Protein AF-A0A514XJ90-F1 (afdb_monomer_lite)

pLDDT: mean 79.06, std 18.3, range [33.22, 96.75]

Secondary structure (DSSP, 8-state):
-----------HHHHHHHHHHHHHHHH-TT--HHHHHHHTTS-HHHHHHHHTTSSPPPGGGHHHHHHHTT--HHHHHHHHHHHHHHHHHHTT--TTSTTSHHHHHHHHHHH-

Foldseek 3Di:
DDDPDPPDPQQCLLVLLVVLQVVVCVVPVPRDLCNVCVLLVHDSVQNVCNNVSVDDDQLVSLVVNCVSSVPDPVSSVVNVVSSVVVVCVVVVHDPVVVPPPVVVVVVVVVSD

Sequence (112 aa):
MTLRGREQQVSRVHHILRSALERRQNLNPKYSLRNFAKDLAVNPSFVSRILTGKQTVPTSRLEQIIQTLEMDAHTSKMLKIELIKDYMKELGLHEKELLKEELWEAVSDEVI

Structure (mmCIF, N/CA/C/O backbone):
data_AF-A0A514XJ90-F1
#
_entry.id   AF-A0A514XJ90-F1
#
loop_
_atom_site.group_PDB
_atom_site.id
_atom_site.type_symbol
_atom_site.label_atom_id
_atom_site.label_alt_id
_atom_site.label_comp_id
_atom_site.label_asym_id
_atom_site.label_entity_id
_atom_site.label_seq_id
_atom_site.pdbx_PDB_ins_code
_atom_site.Cartn_x
_atom_site.Cartn_y
_atom_site.Cartn_z
_atom_site.occupancy
_atom_site.B_iso_or_equiv
_atom_site.auth_seq_id
_atom_site.auth_comp_id
_atom_site.auth_asym_id
_atom_site.auth_atom_id
_atom_site.pdbx_PDB_model_num
ATOM 1 N N . MET A 1 1 ? 24.702 18.205 12.007 1.00 33.22 1 MET A N 1
ATOM 2 C CA . MET A 1 1 ? 23.256 17.951 12.207 1.00 33.22 1 MET A CA 1
ATOM 3 C C . MET A 1 1 ? 22.655 17.478 10.895 1.00 33.22 1 MET A C 1
ATOM 5 O O . MET A 1 1 ? 23.162 17.818 9.839 1.00 33.22 1 MET A O 1
ATOM 9 N N . THR A 1 2 ? 21.685 16.585 10.993 1.00 35.91 2 THR A N 1
ATOM 10 C CA . THR A 1 2 ? 21.416 15.462 10.089 1.00 35.91 2 THR A CA 1
ATOM 11 C C . THR A 1 2 ? 20.900 15.858 8.697 1.00 35.91 2 THR A C 1
ATOM 13 O O . THR A 1 2 ? 19.910 16.567 8.569 1.00 35.91 2 THR A O 1
ATOM 16 N N . LEU A 1 3 ? 21.603 15.352 7.678 1.00 34.59 3 LEU A N 1
ATOM 17 C CA . LEU A 1 3 ? 21.265 15.153 6.259 1.00 34.59 3 LEU A CA 1
ATOM 18 C C . LEU A 1 3 ? 19.849 15.587 5.795 1.00 34.59 3 LEU A C 1
ATOM 20 O O . LEU A 1 3 ? 18.928 14.771 5.739 1.00 34.59 3 LEU A O 1
ATOM 24 N N . ARG A 1 4 ? 19.715 16.839 5.333 1.00 42.72 4 ARG A N 1
ATOM 25 C CA . ARG A 1 4 ? 18.762 17.209 4.267 1.00 42.72 4 ARG A CA 1
ATOM 26 C C . ARG A 1 4 ? 19.393 16.812 2.934 1.00 42.72 4 ARG A C 1
ATOM 28 O O . ARG A 1 4 ? 20.430 17.352 2.575 1.00 42.72 4 ARG A O 1
ATOM 35 N N . GLY A 1 5 ? 18.804 15.850 2.232 1.00 34.66 5 GLY A N 1
ATOM 36 C CA . GLY A 1 5 ? 19.329 15.413 0.931 1.00 34.66 5 GLY A CA 1
ATOM 37 C C . GLY A 1 5 ? 18.708 14.147 0.341 1.00 34.66 5 GLY A C 1
ATOM 38 O O . GLY A 1 5 ? 19.220 13.623 -0.638 1.00 34.66 5 GLY A O 1
ATOM 39 N N . ARG A 1 6 ? 17.614 13.633 0.916 1.00 36.47 6 ARG A N 1
ATOM 40 C CA . ARG A 1 6 ? 16.758 12.620 0.275 1.00 36.47 6 ARG A CA 1
ATOM 41 C C . ARG A 1 6 ? 15.351 13.176 0.108 1.00 36.47 6 ARG A C 1
ATOM 43 O O . ARG A 1 6 ? 14.377 12.568 0.542 1.00 36.47 6 ARG A O 1
ATOM 50 N N . GLU A 1 7 ? 15.244 14.366 -0.466 1.00 37.97 7 GLU A N 1
ATOM 51 C CA . GLU A 1 7 ? 13.959 14.816 -0.985 1.00 37.97 7 GLU A CA 1
ATOM 52 C C . GLU A 1 7 ? 13.714 14.115 -2.322 1.00 37.97 7 GLU A C 1
ATOM 54 O O . GLU A 1 7 ? 14.207 14.492 -3.374 1.00 37.97 7 GLU A O 1
ATOM 59 N N . GLN A 1 8 ? 12.963 13.026 -2.186 1.00 38.66 8 GLN A N 1
ATOM 60 C CA . GLN A 1 8 ? 11.906 12.617 -3.096 1.00 38.66 8 GLN A CA 1
ATOM 61 C C . GLN A 1 8 ? 12.311 12.137 -4.490 1.00 38.66 8 GLN A C 1
ATOM 63 O O . GLN A 1 8 ? 12.035 12.757 -5.509 1.00 38.66 8 GLN A O 1
ATOM 68 N N . GLN A 1 9 ? 12.754 10.885 -4.525 1.00 42.72 9 GLN A N 1
ATOM 69 C CA . GLN A 1 9 ? 12.255 9.967 -5.544 1.00 42.72 9 GLN A CA 1
ATOM 70 C C . GLN A 1 9 ? 11.415 8.893 -4.859 1.00 42.72 9 GLN A C 1
ATOM 72 O O . GLN A 1 9 ? 11.784 7.726 -4.783 1.00 42.72 9 GLN A O 1
ATOM 77 N N . VAL A 1 10 ? 10.320 9.331 -4.240 1.00 47.62 10 VAL A N 1
ATOM 78 C CA . VAL A 1 10 ? 9.377 8.418 -3.602 1.00 47.62 10 VAL A CA 1
ATOM 79 C C . VAL A 1 10 ? 8.384 8.002 -4.691 1.00 47.62 10 VAL A C 1
ATOM 81 O O . VAL A 1 10 ? 7.592 8.822 -5.145 1.00 47.62 10 VAL A O 1
ATOM 84 N N . SER A 1 11 ? 8.490 6.762 -5.176 1.00 60.00 11 SER A N 1
ATOM 85 C CA . SER A 1 11 ? 7.659 6.201 -6.260 1.00 60.00 11 SER A CA 1
ATOM 86 C C . SER A 1 11 ? 6.177 6.513 -6.064 1.00 60.00 11 SER A C 1
ATOM 88 O O . SER A 1 11 ? 5.645 6.192 -5.009 1.00 60.00 11 SER A O 1
ATOM 90 N N . ARG A 1 12 ? 5.460 7.082 -7.038 1.00 81.12 12 ARG A N 1
ATOM 91 C CA . ARG A 1 12 ? 4.042 7.484 -6.874 1.00 81.12 12 ARG A CA 1
ATOM 92 C C . ARG A 1 12 ? 3.114 6.357 -6.383 1.00 81.12 12 ARG A C 1
ATOM 94 O O . ARG A 1 12 ? 2.066 6.654 -5.811 1.00 81.12 12 ARG A O 1
ATOM 101 N N . VAL A 1 13 ? 3.535 5.094 -6.480 1.00 85.00 13 VAL A N 1
ATOM 102 C CA . VAL A 1 13 ? 2.899 3.925 -5.852 1.00 85.00 13 VAL A CA 1
ATOM 103 C C . VAL A 1 13 ? 2.609 4.136 -4.359 1.00 85.00 13 VAL A C 1
ATOM 105 O O . VAL A 1 13 ? 1.487 3.901 -3.908 1.00 85.00 13 VAL A O 1
ATOM 108 N N . HIS A 1 14 ? 3.578 4.618 -3.570 1.00 88.69 14 HIS A N 1
ATOM 109 C CA . HIS A 1 14 ? 3.360 4.799 -2.127 1.00 88.69 14 HIS A CA 1
ATOM 110 C C . HIS A 1 14 ? 2.321 5.892 -1.830 1.00 88.69 14 HIS A C 1
ATOM 112 O O . HIS A 1 14 ? 1.596 5.778 -0.842 1.00 88.69 14 HIS A O 1
ATOM 118 N N . HIS A 1 15 ? 2.224 6.924 -2.678 1.00 89.12 15 HIS A N 1
ATOM 119 C CA . HIS A 1 15 ? 1.204 7.965 -2.556 1.00 89.12 15 HIS A CA 1
ATOM 120 C C . HIS A 1 15 ? -0.186 7.397 -2.834 1.00 89.12 15 HIS A C 1
ATOM 122 O O . HIS A 1 15 ? -1.086 7.611 -2.029 1.00 89.12 15 HIS A O 1
ATOM 128 N N . ILE A 1 16 ? -0.344 6.612 -3.905 1.00 90.56 16 ILE A N 1
ATOM 129 C CA . ILE A 1 16 ? -1.619 5.961 -4.245 1.00 90.56 16 ILE A CA 1
ATOM 130 C C . ILE A 1 16 ? -2.103 5.088 -3.076 1.00 90.56 16 ILE A C 1
ATOM 132 O O . ILE A 1 16 ? -3.249 5.200 -2.636 1.00 90.56 16 ILE A O 1
ATOM 136 N N . LEU A 1 17 ? -1.215 4.263 -2.514 1.00 91.62 17 LEU A N 1
ATOM 137 C CA . LEU A 1 17 ? -1.552 3.389 -1.386 1.00 91.62 17 LEU A CA 1
ATOM 138 C C . LEU A 1 17 ? -1.809 4.160 -0.087 1.00 91.62 17 LEU A C 1
ATOM 140 O O . LEU A 1 17 ? -2.684 3.780 0.692 1.00 91.62 17 LEU A O 1
ATOM 144 N N . ARG A 1 18 ? -1.086 5.260 0.146 1.00 93.12 18 ARG A N 1
ATOM 145 C CA . ARG A 1 18 ? -1.328 6.152 1.284 1.00 93.12 18 ARG A CA 1
ATOM 146 C C . ARG A 1 18 ? -2.699 6.807 1.191 1.00 93.12 18 ARG A C 1
ATOM 148 O O . ARG A 1 18 ? -3.436 6.775 2.169 1.00 93.12 18 ARG A O 1
ATOM 155 N N . SER A 1 19 ? -3.072 7.317 0.022 1.00 92.44 19 SER A N 1
ATOM 156 C CA . SER A 1 19 ? -4.398 7.893 -0.191 1.00 92.44 19 SER A CA 1
ATOM 157 C C . SER A 1 19 ? -5.507 6.857 0.002 1.00 92.44 19 SER A C 1
ATOM 159 O O . SER A 1 19 ? -6.548 7.180 0.566 1.00 92.44 19 SER A O 1
ATOM 161 N N . ALA A 1 20 ? -5.294 5.597 -0.396 1.00 93.00 20 ALA A N 1
ATOM 162 C CA . ALA A 1 20 ? -6.248 4.520 -0.125 1.00 93.00 20 ALA A CA 1
ATOM 163 C C . ALA A 1 20 ? -6.416 4.250 1.384 1.00 93.00 20 ALA A C 1
ATOM 165 O O . ALA A 1 20 ? -7.543 4.103 1.863 1.00 93.00 20 ALA A O 1
ATOM 166 N N . LEU A 1 21 ? -5.315 4.236 2.146 1.00 94.69 21 LEU A N 1
ATOM 167 C CA . LEU A 1 21 ? -5.353 4.129 3.607 1.00 94.69 21 LEU A CA 1
ATOM 168 C C . LEU A 1 21 ? -6.114 5.308 4.232 1.00 94.69 21 LEU A C 1
ATOM 170 O O . LEU A 1 21 ? -7.020 5.090 5.033 1.00 94.69 21 LEU A O 1
ATOM 174 N N . GLU A 1 22 ? -5.788 6.539 3.839 1.00 95.00 22 GLU A N 1
ATOM 175 C CA . GLU A 1 22 ? -6.424 7.759 4.351 1.00 95.00 22 GLU A CA 1
ATOM 176 C C . GLU A 1 22 ? -7.933 7.775 4.073 1.00 95.00 22 GLU A C 1
ATOM 178 O O . GLU A 1 22 ? -8.716 8.094 4.964 1.00 95.00 22 GLU A O 1
ATOM 183 N N . ARG A 1 23 ? -8.376 7.338 2.885 1.00 94.31 23 ARG A N 1
ATOM 184 C CA . ARG A 1 23 ? -9.810 7.186 2.572 1.00 94.31 23 ARG A CA 1
ATOM 185 C C . ARG A 1 23 ? -10.512 6.251 3.562 1.00 94.31 23 ARG A C 1
ATOM 187 O O . ARG A 1 23 ? -11.569 6.599 4.082 1.00 94.31 23 ARG A O 1
ATOM 194 N N . ARG A 1 24 ? -9.918 5.094 3.873 1.00 94.94 24 ARG A N 1
ATOM 195 C CA . ARG A 1 24 ? -10.487 4.141 4.847 1.00 94.94 24 ARG A CA 1
ATOM 196 C C . ARG A 1 24 ? -10.480 4.694 6.271 1.00 94.94 24 ARG A C 1
ATOM 198 O O . AR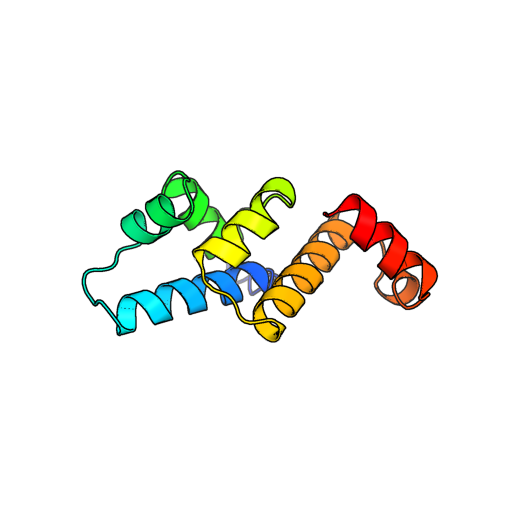G A 1 24 ? -11.430 4.460 7.010 1.00 94.94 24 ARG A O 1
ATOM 205 N N . GLN A 1 25 ? -9.452 5.456 6.637 1.00 96.50 25 GLN A N 1
ATOM 206 C CA . GLN A 1 25 ? -9.368 6.142 7.931 1.00 96.50 25 GLN A CA 1
ATOM 207 C C . GLN A 1 25 ? -10.416 7.244 8.083 1.00 96.50 25 GLN A C 1
ATOM 209 O O . GLN A 1 25 ? -10.997 7.389 9.154 1.00 96.50 25 GLN A O 1
ATOM 214 N N . ASN A 1 26 ? -10.706 7.975 7.008 1.00 95.81 26 ASN A N 1
ATOM 215 C CA . ASN A 1 26 ? -11.753 8.992 7.003 1.00 95.81 26 ASN A CA 1
ATOM 216 C C . ASN A 1 26 ? -13.149 8.372 7.165 1.00 95.81 26 ASN A C 1
ATOM 218 O O . ASN A 1 26 ? -13.99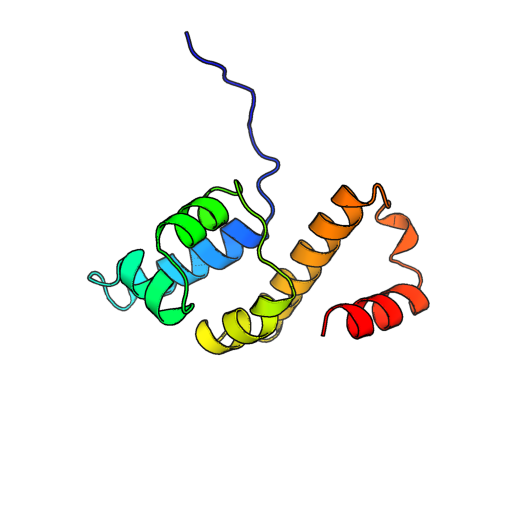1 8.937 7.856 1.00 95.81 26 ASN A O 1
ATOM 222 N N . LEU A 1 27 ? -13.388 7.197 6.570 1.00 95.31 27 LEU A N 1
ATOM 223 C CA . LEU A 1 27 ? -14.645 6.454 6.725 1.00 95.31 27 LEU A CA 1
ATOM 224 C C . LEU A 1 27 ? -14.761 5.769 8.093 1.00 95.31 27 LEU A C 1
ATOM 226 O O . LEU A 1 27 ? -15.845 5.684 8.666 1.00 95.31 27 LEU A O 1
ATOM 230 N N . ASN A 1 28 ? -13.646 5.272 8.625 1.00 96.56 28 ASN A N 1
ATOM 231 C CA . ASN A 1 28 ? -13.573 4.627 9.926 1.00 96.56 28 ASN A CA 1
ATOM 232 C C . ASN A 1 28 ? -12.325 5.116 10.678 1.00 96.56 28 ASN A C 1
ATOM 234 O O . ASN A 1 28 ? -11.242 4.563 10.479 1.00 96.56 28 ASN A O 1
ATOM 238 N N . PRO A 1 29 ? -12.462 6.073 11.615 1.00 95.62 29 PRO A N 1
ATOM 239 C CA . PRO A 1 29 ? -11.330 6.618 12.369 1.00 95.62 29 PRO A CA 1
ATOM 240 C C . PRO A 1 29 ? -10.541 5.587 13.193 1.00 95.62 29 PRO A C 1
ATOM 242 O O . PRO A 1 29 ? -9.403 5.841 13.579 1.00 95.62 29 PRO A O 1
ATOM 245 N N . LYS A 1 30 ? -11.119 4.408 13.473 1.00 96.69 30 LYS A N 1
ATOM 246 C CA . LYS A 1 30 ? -10.424 3.300 14.156 1.00 96.69 30 LYS A CA 1
ATOM 247 C C . LYS A 1 30 ? -9.607 2.428 13.197 1.00 96.69 30 LYS A C 1
ATOM 249 O O . LYS A 1 30 ? -8.891 1.535 13.650 1.00 96.69 30 LYS A O 1
ATOM 254 N N . TYR A 1 31 ? -9.725 2.646 11.889 1.00 96.75 31 TYR A N 1
ATOM 255 C CA . TYR A 1 31 ? -9.005 1.889 10.878 1.00 96.75 31 TYR A CA 1
ATOM 256 C C . TYR A 1 31 ? -7.509 2.207 10.960 1.00 96.75 31 TYR A C 1
ATOM 258 O O . TYR A 1 31 ? -7.051 3.329 10.756 1.00 96.75 31 TYR A O 1
ATOM 266 N N . SER A 1 32 ? -6.717 1.204 11.316 1.00 96.06 32 SER A N 1
ATOM 267 C CA . SER A 1 32 ? -5.285 1.369 11.552 1.00 96.06 32 SER A CA 1
ATOM 268 C C . SER A 1 32 ? 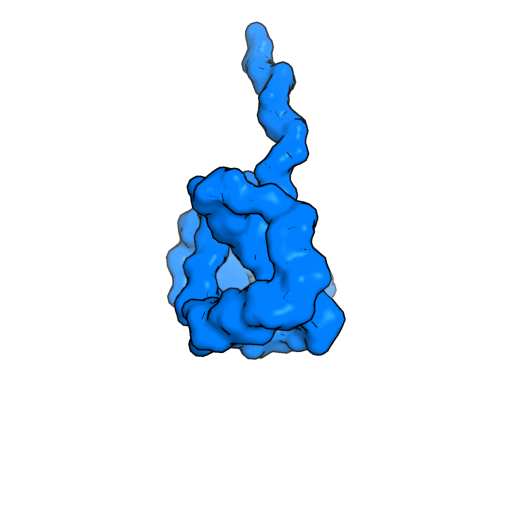-4.449 0.815 10.401 1.00 96.06 32 SER A C 1
ATOM 270 O O . SER A 1 32 ? -4.921 0.029 9.580 1.00 96.06 32 SER A O 1
ATOM 272 N N . LEU A 1 33 ? -3.147 1.116 10.413 1.00 94.44 33 LEU A N 1
ATOM 273 C CA . LEU A 1 33 ? -2.168 0.469 9.533 1.00 94.44 33 LEU A CA 1
ATOM 274 C C . LEU A 1 33 ? -2.226 -1.068 9.623 1.00 94.44 33 LEU A C 1
ATOM 276 O O . LEU A 1 33 ? -2.004 -1.762 8.636 1.00 94.44 33 LEU A O 1
ATOM 280 N N . ARG A 1 34 ? -2.540 -1.613 10.808 1.00 95.56 34 ARG A N 1
ATOM 281 C CA . ARG A 1 34 ? -2.701 -3.060 11.002 1.00 95.56 34 ARG A CA 1
ATOM 282 C C . ARG A 1 34 ? -3.948 -3.599 10.306 1.00 95.56 34 ARG A C 1
ATOM 284 O O . ARG A 1 34 ? -3.893 -4.719 9.817 1.00 95.56 34 ARG A O 1
ATOM 291 N N . ASN A 1 35 ? -5.043 -2.838 10.259 1.00 96.12 35 ASN A N 1
ATOM 292 C CA . ASN A 1 35 ? -6.230 -3.219 9.487 1.00 96.12 35 ASN A CA 1
ATOM 293 C C . ASN A 1 35 ? -5.907 -3.230 7.995 1.00 96.12 35 ASN A C 1
ATOM 295 O O . ASN A 1 35 ? -6.154 -4.225 7.334 1.00 96.12 35 ASN A O 1
ATOM 299 N N . PHE A 1 36 ? -5.223 -2.195 7.512 1.00 95.56 36 PHE A N 1
ATOM 300 C CA . PHE A 1 36 ? -4.773 -2.127 6.124 1.00 95.56 36 PHE A CA 1
ATOM 301 C C . PHE A 1 36 ? -3.864 -3.291 5.728 1.00 95.56 36 PHE A C 1
ATOM 303 O O . PHE A 1 36 ? -4.042 -3.903 4.682 1.00 95.56 36 PHE A O 1
ATOM 310 N N . ALA A 1 37 ? -2.917 -3.653 6.593 1.00 94.69 37 ALA A N 1
ATOM 311 C CA . ALA A 1 37 ? -2.058 -4.807 6.363 1.00 94.69 37 ALA A CA 1
ATOM 312 C C . ALA A 1 37 ? -2.832 -6.134 6.348 1.00 94.69 37 ALA A C 1
ATOM 314 O O . ALA A 1 37 ? -2.511 -7.010 5.548 1.00 94.69 37 ALA A O 1
ATOM 315 N N . LYS A 1 38 ? -3.856 -6.273 7.203 1.00 94.75 38 LYS A N 1
ATOM 316 C CA . LYS A 1 38 ? -4.744 -7.442 7.204 1.00 94.75 38 LYS A CA 1
ATOM 317 C C . LYS A 1 38 ? -5.544 -7.541 5.911 1.00 94.75 38 LYS A C 1
ATOM 319 O O . LYS A 1 38 ? -5.555 -8.619 5.331 1.00 94.75 38 LYS A O 1
ATOM 324 N N . ASP A 1 39 ? -6.139 -6.440 5.459 1.00 93.94 39 ASP A N 1
ATOM 325 C CA . ASP A 1 39 ? -6.904 -6.400 4.209 1.00 93.94 39 ASP A CA 1
ATOM 326 C C . ASP A 1 39 ? -6.010 -6.838 3.040 1.00 93.94 39 ASP A C 1
ATOM 328 O O . ASP A 1 39 ? -6.362 -7.730 2.278 1.00 93.94 39 ASP A O 1
ATOM 332 N N . LEU A 1 40 ? -4.786 -6.304 2.971 1.00 91.00 40 LEU A N 1
ATOM 333 C CA . LEU A 1 40 ? -3.799 -6.655 1.946 1.00 91.00 40 LEU A CA 1
ATOM 334 C C . LEU A 1 40 ? -3.121 -8.029 2.149 1.00 91.00 40 LEU A C 1
ATOM 336 O O . LEU A 1 40 ? -2.226 -8.385 1.381 1.00 91.00 40 LEU A O 1
ATOM 340 N N . ALA A 1 41 ? -3.499 -8.792 3.180 1.00 91.44 41 ALA A N 1
ATOM 341 C CA . ALA A 1 41 ? -2.910 -10.082 3.552 1.00 91.44 41 ALA A CA 1
ATOM 342 C C . ALA A 1 41 ? -1.366 -10.067 3.657 1.00 91.44 41 ALA A C 1
ATOM 344 O O . ALA A 1 41 ? -0.667 -10.944 3.139 1.00 91.44 41 ALA A O 1
ATOM 345 N N . VAL A 1 42 ? -0.814 -9.052 4.330 1.00 90.94 42 VAL A N 1
ATOM 346 C CA . VAL A 1 42 ? 0.633 -8.843 4.509 1.00 90.94 42 VAL A CA 1
ATOM 347 C C . VAL A 1 42 ? 0.980 -8.423 5.939 1.00 90.94 42 VAL A C 1
ATOM 349 O O . VAL A 1 42 ? 0.133 -8.027 6.738 1.00 90.94 42 VAL A O 1
ATOM 352 N N . ASN A 1 43 ? 2.266 -8.486 6.288 1.00 93.50 43 ASN A N 1
ATOM 353 C CA . ASN A 1 43 ? 2.742 -8.015 7.587 1.00 93.50 43 ASN A CA 1
ATOM 354 C C . ASN A 1 43 ? 2.715 -6.465 7.659 1.00 93.50 43 ASN A C 1
ATOM 356 O O . ASN A 1 43 ? 3.140 -5.807 6.706 1.00 93.50 43 ASN A O 1
ATOM 360 N N . PRO A 1 44 ? 2.311 -5.850 8.790 1.00 94.56 44 PRO A N 1
ATOM 361 C CA . PRO A 1 44 ? 2.388 -4.399 8.998 1.00 94.56 44 PRO A CA 1
ATOM 362 C C . PRO A 1 44 ? 3.745 -3.754 8.662 1.00 94.56 44 PRO A C 1
ATOM 364 O O . PRO A 1 44 ? 3.779 -2.643 8.133 1.00 94.56 44 PRO A O 1
ATOM 367 N N . SER A 1 45 ? 4.866 -4.436 8.922 1.00 94.25 45 SER A N 1
ATOM 368 C CA . SER A 1 45 ? 6.207 -3.950 8.572 1.00 94.25 45 SER A CA 1
ATOM 369 C C . SER A 1 45 ? 6.399 -3.813 7.061 1.00 94.25 45 SER A C 1
ATOM 371 O O . SER A 1 45 ? 7.030 -2.859 6.612 1.00 94.25 45 SER A O 1
ATOM 373 N N . PHE A 1 46 ? 5.831 -4.728 6.270 1.00 91.81 46 PHE A N 1
ATOM 374 C CA . PHE A 1 46 ? 5.875 -4.668 4.808 1.00 91.81 46 PHE A CA 1
ATOM 375 C C . PHE A 1 46 ? 5.104 -3.450 4.290 1.00 91.81 46 PHE A C 1
ATOM 377 O O . PHE A 1 46 ? 5.660 -2.641 3.550 1.00 91.81 46 PHE A O 1
ATOM 384 N N . VAL A 1 47 ? 3.877 -3.244 4.779 1.00 92.25 47 VAL A N 1
ATOM 385 C CA . VAL A 1 47 ? 3.076 -2.053 4.449 1.00 92.25 47 VAL A CA 1
ATOM 386 C C . VAL A 1 47 ? 3.806 -0.770 4.834 1.00 92.25 47 VAL A C 1
ATOM 388 O O . VAL A 1 47 ? 3.870 0.161 4.040 1.00 92.25 47 VAL A O 1
ATOM 391 N N . SER A 1 48 ? 4.397 -0.710 6.030 1.00 93.44 48 SER A N 1
ATOM 392 C CA . SER A 1 48 ? 5.147 0.468 6.475 1.00 93.44 48 SER A CA 1
ATOM 393 C C . SER A 1 48 ? 6.305 0.806 5.528 1.00 93.44 48 SER A C 1
ATOM 395 O O . SER A 1 48 ? 6.503 1.976 5.187 1.00 93.44 48 SER A O 1
ATOM 397 N N . ARG A 1 49 ? 7.045 -0.205 5.049 1.00 91.69 49 ARG A N 1
ATOM 398 C CA . ARG A 1 49 ? 8.124 0.002 4.072 1.00 91.69 49 ARG A CA 1
ATOM 399 C C . ARG A 1 49 ? 7.595 0.482 2.724 1.00 91.69 49 ARG A C 1
ATOM 401 O O . ARG A 1 49 ? 8.175 1.414 2.178 1.00 91.69 49 ARG A O 1
ATOM 408 N N . ILE A 1 50 ? 6.481 -0.066 2.239 1.00 90.44 50 ILE A N 1
ATOM 409 C CA . ILE A 1 50 ? 5.849 0.404 0.996 1.00 90.44 50 ILE A CA 1
ATOM 410 C C . ILE A 1 50 ? 5.382 1.853 1.127 1.00 90.44 50 ILE A C 1
ATOM 412 O O . ILE A 1 50 ? 5.752 2.693 0.316 1.00 90.44 50 ILE A O 1
ATOM 416 N N . LEU A 1 51 ? 4.640 2.187 2.185 1.00 90.75 51 LEU A N 1
ATOM 417 C CA . LEU A 1 51 ? 4.093 3.535 2.396 1.00 90.75 51 LEU A CA 1
ATOM 418 C C . LEU A 1 51 ? 5.163 4.610 2.634 1.00 90.75 51 LEU A C 1
ATOM 420 O O . LEU A 1 51 ? 4.856 5.804 2.587 1.00 90.75 51 LEU A O 1
ATOM 424 N N . THR A 1 52 ? 6.396 4.203 2.938 1.00 88.81 52 THR A N 1
ATOM 425 C CA . THR A 1 52 ? 7.559 5.093 3.074 1.00 88.81 52 THR A CA 1
ATOM 426 C C . THR A 1 52 ? 8.475 5.062 1.849 1.00 88.81 52 THR A C 1
ATOM 428 O O . THR A 1 52 ? 9.524 5.701 1.872 1.00 88.81 52 THR A O 1
ATOM 431 N N . GLY A 1 53 ? 8.106 4.320 0.797 1.00 85.38 53 GLY A N 1
ATOM 432 C CA . GLY A 1 53 ? 8.893 4.170 -0.429 1.00 85.38 53 GLY A CA 1
ATOM 433 C C . GLY A 1 53 ? 10.187 3.370 -0.254 1.00 85.38 53 GLY A C 1
ATOM 434 O O . GLY A 1 53 ? 11.046 3.394 -1.125 1.00 85.38 53 GLY A O 1
ATOM 435 N N . LYS A 1 54 ? 10.357 2.671 0.874 1.00 86.50 54 LYS A N 1
ATOM 436 C CA . LYS A 1 54 ? 11.537 1.838 1.165 1.00 86.50 54 LYS A CA 1
ATOM 437 C C . LYS A 1 54 ? 11.446 0.439 0.553 1.00 86.50 54 LYS A C 1
ATOM 439 O O . LYS A 1 54 ? 12.384 -0.340 0.693 1.00 86.50 54 LYS A O 1
ATOM 444 N N . GLN A 1 55 ? 10.302 0.092 -0.029 1.00 86.94 55 GLN A N 1
ATOM 445 C CA . GLN A 1 55 ? 10.052 -1.186 -0.679 1.00 86.94 55 GLN A CA 1
ATOM 446 C C . GLN A 1 55 ? 9.035 -0.994 -1.810 1.00 86.94 55 GLN A C 1
ATOM 448 O 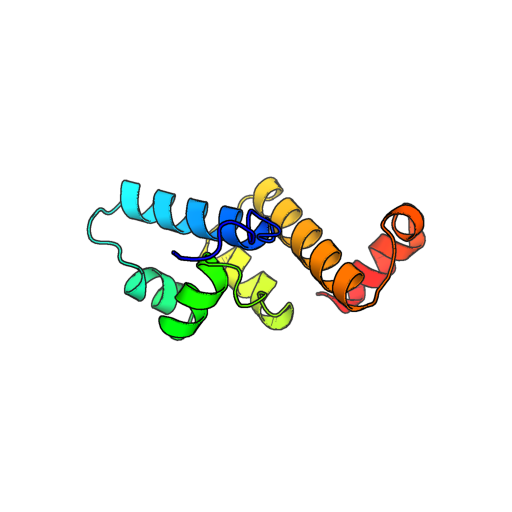O . GLN A 1 55 ? 8.010 -0.347 -1.599 1.00 86.94 55 GLN A O 1
ATOM 453 N N . THR A 1 56 ? 9.313 -1.570 -2.978 1.00 85.31 56 THR A N 1
ATOM 454 C CA . THR A 1 56 ? 8.387 -1.642 -4.114 1.00 85.31 56 THR A CA 1
ATOM 455 C C . THR A 1 56 ? 7.333 -2.725 -3.885 1.00 85.31 56 THR A C 1
ATOM 457 O O . THR A 1 56 ? 7.536 -3.685 -3.131 1.00 85.31 56 THR A O 1
ATOM 460 N N . VAL A 1 57 ? 6.163 -2.551 -4.500 1.00 86.31 57 VAL A N 1
ATOM 461 C CA . VAL A 1 57 ? 5.103 -3.562 -4.472 1.00 86.31 57 VAL A CA 1
ATOM 462 C C . VAL A 1 57 ? 5.460 -4.648 -5.490 1.00 86.31 57 VAL A C 1
ATOM 464 O O . VAL A 1 57 ? 5.664 -4.313 -6.653 1.00 86.31 57 VAL A O 1
ATOM 467 N N . PRO A 1 58 ? 5.517 -5.933 -5.100 1.00 85.06 58 PRO A N 1
ATOM 468 C CA . PRO A 1 58 ? 5.692 -7.017 -6.058 1.00 85.06 58 PRO A CA 1
ATOM 469 C C . PRO A 1 58 ? 4.527 -7.050 -7.050 1.00 85.06 58 PRO A C 1
ATOM 471 O O . PRO A 1 58 ? 3.368 -7.023 -6.628 1.00 85.06 58 PRO A O 1
ATOM 474 N N . THR A 1 59 ? 4.827 -7.170 -8.343 1.00 82.50 59 THR A N 1
ATOM 475 C CA . THR A 1 59 ? 3.824 -7.283 -9.418 1.00 82.50 59 THR A CA 1
ATOM 476 C C . THR A 1 59 ? 2.845 -8.427 -9.167 1.00 82.50 59 THR A C 1
ATOM 478 O O . THR A 1 59 ? 1.642 -8.244 -9.306 1.00 82.50 59 THR A O 1
ATOM 481 N N . SER A 1 60 ? 3.325 -9.548 -8.619 1.00 84.06 60 SER A N 1
ATOM 482 C CA . SER A 1 60 ? 2.504 -10.705 -8.227 1.00 84.06 60 SER A CA 1
ATOM 483 C C . SER A 1 60 ? 1.391 -10.412 -7.211 1.00 84.06 60 SER A C 1
ATOM 485 O O . SER A 1 60 ? 0.511 -11.242 -7.004 1.00 84.06 60 SER A O 1
ATOM 487 N N . ARG A 1 61 ? 1.415 -9.252 -6.543 1.00 85.94 61 ARG A N 1
ATOM 488 C CA . ARG A 1 61 ? 0.377 -8.817 -5.593 1.00 85.94 61 ARG A CA 1
ATOM 489 C C . ARG A 1 61 ? -0.497 -7.690 -6.129 1.00 85.94 61 ARG A C 1
ATOM 491 O O . ARG A 1 61 ? -1.412 -7.262 -5.430 1.00 85.94 61 ARG A O 1
ATOM 498 N N . LEU A 1 62 ? -0.220 -7.193 -7.330 1.00 87.62 62 LEU A N 1
ATOM 499 C CA . LEU A 1 62 ? -0.857 -6.005 -7.880 1.00 87.62 62 LEU A CA 1
ATOM 500 C C . LEU A 1 62 ? -2.367 -6.181 -8.036 1.00 87.62 62 LEU A C 1
ATOM 502 O O . LEU A 1 62 ? -3.127 -5.372 -7.509 1.00 87.62 62 LEU A O 1
ATOM 506 N N . GLU A 1 63 ? -2.795 -7.267 -8.677 1.00 88.25 63 GLU A N 1
ATOM 507 C CA . GLU A 1 63 ? -4.219 -7.560 -8.872 1.00 88.25 63 GLU A CA 1
ATOM 508 C C . GLU A 1 63 ? -4.949 -7.732 -7.536 1.00 88.25 63 GLU A C 1
ATOM 510 O O . GLU A 1 63 ? -5.998 -7.127 -7.311 1.00 88.25 63 GLU A O 1
ATOM 515 N N . GLN A 1 64 ? -4.340 -8.447 -6.584 1.00 89.94 64 GLN A N 1
ATOM 516 C CA . GLN A 1 64 ? -4.892 -8.589 -5.236 1.00 89.94 64 GLN A CA 1
ATOM 517 C C . GLN A 1 64 ? -5.075 -7.223 -4.552 1.00 89.94 64 GLN A C 1
ATOM 519 O O . GLN A 1 64 ? -6.100 -6.978 -3.916 1.00 89.94 64 GLN A O 1
ATOM 524 N N . ILE A 1 65 ? -4.092 -6.326 -4.666 1.00 90.69 65 ILE A N 1
ATOM 525 C CA . ILE A 1 65 ? -4.143 -4.982 -4.079 1.00 90.69 65 ILE A CA 1
ATOM 526 C C . ILE A 1 65 ? -5.239 -4.142 -4.739 1.00 90.69 65 ILE A C 1
ATOM 528 O O . ILE A 1 65 ? -6.016 -3.513 -4.024 1.00 90.69 65 ILE A O 1
ATOM 532 N N . ILE A 1 66 ? -5.329 -4.149 -6.072 1.00 91.25 66 ILE A N 1
ATOM 533 C CA . ILE A 1 66 ? -6.351 -3.410 -6.828 1.00 91.25 66 ILE A CA 1
ATOM 534 C C . ILE A 1 66 ? -7.752 -3.844 -6.394 1.00 91.25 66 ILE A C 1
ATOM 536 O O . ILE A 1 66 ? -8.584 -2.993 -6.076 1.00 91.25 66 ILE A O 1
ATOM 540 N N . GLN A 1 67 ? -7.983 -5.156 -6.319 1.00 91.88 67 GLN A N 1
ATOM 541 C CA . GLN A 1 67 ? -9.265 -5.730 -5.914 1.00 91.88 67 GLN A CA 1
ATOM 542 C C . GLN A 1 67 ? -9.595 -5.406 -4.455 1.00 91.88 67 GLN A C 1
ATOM 544 O O . GLN A 1 67 ? -10.673 -4.900 -4.160 1.00 91.88 67 GLN A O 1
ATOM 549 N N . THR A 1 68 ? -8.651 -5.630 -3.537 1.00 91.62 68 THR A N 1
ATOM 550 C CA . THR A 1 68 ? -8.856 -5.406 -2.095 1.00 91.62 68 THR A CA 1
ATOM 551 C C . THR A 1 68 ? -9.140 -3.941 -1.775 1.00 91.62 68 THR A C 1
ATOM 553 O O . THR A 1 68 ? -9.925 -3.626 -0.877 1.00 91.62 68 THR A O 1
ATOM 556 N N . LEU A 1 69 ? -8.460 -3.034 -2.478 1.00 89.56 69 LEU A N 1
ATOM 557 C CA . LEU A 1 69 ? -8.599 -1.596 -2.280 1.00 89.56 69 LEU A CA 1
ATOM 558 C C . LEU A 1 69 ? -9.752 -0.991 -3.080 1.00 89.56 69 LEU A C 1
ATOM 560 O O . LEU A 1 69 ? -9.963 0.214 -2.951 1.00 89.56 69 LEU A O 1
ATOM 564 N N . GLU A 1 70 ? -10.491 -1.811 -3.835 1.00 90.94 70 GLU A N 1
ATOM 565 C CA . GLU A 1 70 ? -11.622 -1.402 -4.673 1.00 90.94 70 GLU A CA 1
ATOM 566 C C . GLU A 1 70 ? -11.251 -0.198 -5.552 1.00 90.94 70 GLU A C 1
ATOM 568 O O . GLU A 1 70 ? -11.967 0.800 -5.643 1.00 90.94 70 GLU A O 1
ATOM 573 N N . MET A 1 71 ? -10.057 -0.256 -6.148 1.00 88.94 71 MET A N 1
ATOM 574 C CA . MET A 1 71 ? -9.549 0.838 -6.967 1.00 88.94 71 MET A CA 1
ATOM 575 C C . MET A 1 71 ? -10.360 0.957 -8.254 1.00 88.94 71 MET A C 1
ATOM 577 O O . MET A 1 71 ? -10.543 -0.020 -8.978 1.00 88.94 71 MET A O 1
ATOM 581 N N . ASP A 1 72 ? -10.781 2.178 -8.581 1.00 89.56 72 ASP A N 1
ATOM 582 C CA . ASP A 1 72 ? -11.397 2.463 -9.872 1.00 89.56 72 ASP A CA 1
ATOM 583 C C . ASP A 1 72 ? -10.409 2.245 -11.040 1.00 89.56 72 ASP A C 1
ATOM 585 O O . ASP A 1 72 ? -9.187 2.132 -10.867 1.00 89.56 72 ASP A O 1
ATOM 589 N N . ALA A 1 73 ? -10.944 2.192 -12.262 1.00 83.94 73 ALA A N 1
ATOM 590 C CA . ALA A 1 73 ? -10.167 1.952 -13.479 1.00 83.94 73 ALA A CA 1
ATOM 591 C C . ALA A 1 73 ? -9.040 2.981 -13.693 1.00 83.94 73 ALA A C 1
ATOM 593 O O . ALA A 1 73 ? -7.985 2.654 -14.234 1.00 83.94 73 ALA A O 1
ATOM 594 N N . HIS A 1 74 ? -9.236 4.227 -13.255 1.00 85.81 74 HIS A N 1
ATOM 595 C CA . HIS A 1 74 ? -8.229 5.270 -13.401 1.00 85.81 74 HIS A CA 1
ATOM 596 C C . HIS A 1 74 ? -7.083 5.074 -12.401 1.00 85.81 74 HIS A C 1
ATOM 598 O O . HIS A 1 74 ? -5.916 5.044 -12.784 1.00 85.81 74 HIS A O 1
ATOM 604 N N . THR A 1 75 ? -7.408 4.873 -11.126 1.00 85.94 75 THR A N 1
ATOM 605 C CA . THR A 1 75 ? -6.454 4.673 -10.031 1.00 85.94 75 THR A CA 1
ATOM 606 C C . THR A 1 75 ? -5.640 3.395 -10.227 1.00 85.94 75 THR A C 1
ATOM 608 O O . THR A 1 75 ? -4.421 3.408 -10.055 1.00 85.94 75 THR A O 1
ATOM 611 N N . SER A 1 76 ? -6.288 2.303 -10.641 1.00 88.62 76 SER A N 1
ATOM 612 C CA . SER A 1 76 ? -5.615 1.038 -10.961 1.00 88.62 76 SER A CA 1
ATOM 613 C C . SER A 1 76 ? -4.666 1.176 -12.155 1.00 88.62 76 SER A C 1
ATOM 615 O O . SER A 1 76 ? -3.523 0.725 -12.076 1.00 88.62 76 SER A O 1
ATOM 617 N N . LYS A 1 77 ? -5.075 1.874 -13.225 1.00 86.56 77 LYS A N 1
ATOM 618 C CA . LYS A 1 77 ? -4.197 2.192 -14.363 1.00 86.56 77 LYS A CA 1
ATOM 619 C C . LYS A 1 77 ? -2.986 3.018 -13.933 1.00 86.56 77 LYS A C 1
ATOM 621 O O . LYS A 1 77 ? -1.866 2.702 -14.325 1.00 86.56 77 LYS A O 1
ATOM 626 N N . MET A 1 78 ? -3.190 4.041 -13.102 1.00 86.50 78 MET A N 1
ATOM 627 C CA . MET A 1 78 ? -2.092 4.851 -12.570 1.00 86.50 78 MET A CA 1
ATOM 628 C C . MET A 1 78 ? -1.122 4.006 -11.740 1.00 86.50 78 MET A C 1
ATOM 630 O O . MET A 1 78 ? 0.084 4.119 -11.924 1.00 86.50 78 MET A O 1
ATOM 634 N N . LEU A 1 79 ? -1.625 3.114 -10.884 1.00 88.06 79 LEU A N 1
ATOM 635 C CA . LEU A 1 79 ? -0.782 2.207 -10.104 1.00 88.06 79 LEU A CA 1
ATOM 636 C C . LEU A 1 79 ? 0.071 1.297 -11.005 1.00 88.06 79 LEU A C 1
ATOM 638 O O . LEU A 1 79 ? 1.272 1.174 -10.772 1.00 88.06 79 LEU A O 1
ATOM 642 N N . LYS A 1 80 ? -0.534 0.702 -12.043 1.00 88.25 80 LYS A N 1
ATOM 643 C CA . LYS A 1 80 ? 0.157 -0.148 -13.029 1.00 88.25 80 LYS A CA 1
ATOM 644 C C . LYS A 1 80 ? 1.274 0.614 -13.748 1.00 88.25 80 LYS A C 1
ATOM 646 O O . LYS A 1 80 ? 2.407 0.145 -13.784 1.00 88.25 80 LYS A O 1
ATOM 651 N N . ILE A 1 81 ? 0.976 1.814 -14.253 1.00 85.56 81 ILE A N 1
ATOM 652 C CA . ILE A 1 81 ? 1.957 2.668 -14.941 1.00 85.56 81 ILE A CA 1
ATOM 653 C C . ILE A 1 81 ? 3.144 2.987 -14.030 1.00 85.56 81 ILE A C 1
ATOM 655 O O . ILE A 1 81 ? 4.291 2.884 -14.453 1.00 85.56 81 ILE A O 1
ATOM 659 N N . GLU A 1 82 ? 2.887 3.377 -12.783 1.00 86.56 82 GLU A N 1
ATOM 660 C CA . GLU A 1 82 ? 3.957 3.760 -11.859 1.00 86.56 82 GLU A CA 1
ATOM 661 C C . GLU A 1 82 ? 4.836 2.562 -11.464 1.00 86.56 82 GLU A C 1
ATOM 663 O O . GLU A 1 82 ? 6.049 2.715 -11.349 1.00 86.56 82 GLU A O 1
ATOM 668 N N . LEU A 1 83 ? 4.267 1.355 -11.351 1.00 85.25 83 LEU A N 1
ATOM 669 C CA . LEU A 1 83 ? 5.058 0.137 -11.136 1.00 85.25 83 LEU A CA 1
ATOM 670 C C . LEU A 1 83 ? 5.945 -0.215 -12.330 1.00 85.25 83 LEU A C 1
ATOM 672 O O . LEU A 1 83 ? 7.105 -0.570 -12.139 1.00 85.25 83 LEU A O 1
ATOM 676 N N . ILE A 1 84 ? 5.428 -0.081 -13.552 1.00 83.62 84 ILE A N 1
ATOM 677 C CA . ILE A 1 84 ? 6.216 -0.314 -14.770 1.00 83.62 84 ILE A CA 1
ATOM 678 C C . ILE A 1 84 ? 7.378 0.680 -14.843 1.00 83.62 84 ILE A C 1
ATOM 680 O O . ILE A 1 84 ? 8.506 0.292 -15.138 1.00 83.62 84 ILE A O 1
ATOM 684 N N . LYS A 1 85 ? 7.141 1.952 -14.503 1.00 82.00 85 LYS A N 1
ATOM 685 C CA . LYS A 1 85 ? 8.199 2.973 -14.450 1.00 82.00 85 LYS A CA 1
ATOM 686 C C . LYS A 1 85 ? 9.292 2.630 -13.441 1.00 82.00 85 LYS A C 1
ATOM 688 O O . LYS A 1 85 ? 10.470 2.790 -13.759 1.00 82.00 85 LYS A O 1
ATOM 693 N N . ASP A 1 86 ? 8.917 2.154 -12.253 1.00 79.94 86 ASP A N 1
ATOM 694 C CA . ASP A 1 86 ? 9.882 1.704 -11.247 1.00 79.94 86 ASP A CA 1
ATOM 695 C C . ASP A 1 86 ? 10.710 0.520 -11.764 1.00 79.94 86 ASP A C 1
ATOM 697 O O . ASP A 1 86 ? 11.939 0.572 -11.719 1.00 79.94 86 ASP A O 1
ATOM 701 N N . TYR A 1 87 ? 10.053 -0.498 -12.326 1.00 80.94 87 TYR A N 1
ATOM 702 C CA . TYR A 1 87 ? 10.712 -1.685 -12.875 1.00 80.94 87 TYR A CA 1
ATOM 703 C C . TYR A 1 87 ? 11.689 -1.339 -14.006 1.00 80.94 87 TYR A C 1
ATOM 705 O O . TYR A 1 87 ? 12.840 -1.771 -14.017 1.00 80.94 87 TYR A O 1
ATOM 713 N N . MET A 1 88 ? 11.276 -0.481 -14.935 1.00 79.12 88 MET A N 1
ATOM 714 C CA . MET A 1 88 ? 12.134 -0.042 -16.034 1.00 79.12 88 MET A CA 1
ATOM 715 C C . MET A 1 88 ? 13.347 0.738 -15.556 1.00 79.12 88 MET A C 1
ATOM 717 O O . MET A 1 88 ? 14.444 0.563 -16.086 1.00 79.12 88 MET A O 1
ATOM 721 N N . LYS A 1 89 ? 13.168 1.583 -14.540 1.00 79.81 89 LYS A N 1
ATOM 722 C CA . LYS A 1 89 ? 14.279 2.309 -13.940 1.00 79.81 89 LYS A CA 1
ATOM 723 C C . LYS A 1 89 ? 15.284 1.352 -13.296 1.00 79.81 89 LYS A C 1
ATOM 725 O O . LYS A 1 89 ? 16.484 1.589 -13.413 1.00 79.81 89 LYS A O 1
ATOM 730 N N . GLU A 1 90 ? 14.816 0.287 -12.645 1.00 79.50 90 GLU A N 1
ATOM 731 C CA . GLU A 1 90 ? 15.682 -0.770 -12.104 1.00 79.50 90 GLU A CA 1
ATOM 732 C C . GLU A 1 90 ? 16.462 -1.497 -13.211 1.00 79.50 90 GLU A C 1
ATOM 734 O O . GLU A 1 90 ? 17.639 -1.798 -13.025 1.00 79.50 90 GLU A O 1
ATOM 739 N N . LEU A 1 91 ? 15.851 -1.697 -14.383 1.00 80.44 91 LEU A N 1
ATOM 740 C CA . LEU A 1 91 ? 16.503 -2.267 -15.569 1.00 80.44 91 LEU A CA 1
ATOM 741 C C . LEU A 1 91 ? 17.385 -1.275 -16.351 1.00 80.44 91 LEU A C 1
ATOM 743 O O . LEU A 1 91 ? 18.050 -1.671 -17.306 1.00 80.44 91 LEU A O 1
ATOM 747 N N . GLY A 1 92 ? 17.400 0.010 -15.981 1.00 81.75 92 GLY A N 1
ATOM 748 C CA . GLY A 1 92 ? 18.127 1.054 -16.711 1.00 81.75 92 GLY A CA 1
ATOM 749 C C . GLY A 1 92 ? 17.508 1.430 -18.065 1.00 81.75 92 GLY A C 1
ATOM 750 O O . GLY A 1 92 ? 18.182 2.042 -18.891 1.00 81.75 92 GLY A O 1
ATOM 751 N N . LEU A 1 93 ? 16.241 1.080 -18.301 1.00 76.12 93 LEU A N 1
ATOM 752 C CA . LEU A 1 93 ? 15.508 1.401 -19.526 1.00 76.12 93 LEU A CA 1
ATOM 753 C C . LEU A 1 93 ? 14.938 2.827 -19.468 1.00 76.12 93 LEU A C 1
ATOM 755 O O . LEU A 1 93 ? 14.482 3.295 -18.421 1.00 76.12 93 LEU A O 1
ATOM 759 N N . HIS A 1 94 ? 14.939 3.531 -20.602 1.00 67.81 94 HIS A N 1
ATOM 760 C CA . HIS A 1 94 ? 14.451 4.908 -20.696 1.00 67.81 94 HIS A CA 1
ATOM 761 C C . HIS A 1 94 ? 13.017 4.983 -21.242 1.00 67.81 94 HIS A C 1
ATOM 763 O O . HIS A 1 94 ? 12.633 4.253 -22.147 1.00 67.81 94 HIS A O 1
ATOM 769 N N . GLU A 1 95 ? 12.231 5.940 -20.743 1.00 61.84 95 GLU A N 1
ATOM 770 C CA . GLU A 1 95 ? 10.807 6.145 -21.083 1.00 61.84 95 GLU A CA 1
ATOM 771 C C . GLU A 1 95 ? 10.545 6.382 -22.588 1.00 61.84 95 GLU A C 1
ATOM 773 O O . GLU A 1 95 ? 9.433 6.184 -23.065 1.00 61.84 95 GLU A O 1
ATOM 778 N N . LYS A 1 96 ? 11.569 6.757 -23.367 1.00 60.88 96 LYS A N 1
ATOM 779 C CA . LYS A 1 96 ? 11.462 6.918 -24.828 1.00 60.88 96 LYS A CA 1
ATOM 780 C C . LYS A 1 96 ? 11.276 5.590 -25.575 1.00 60.88 96 LYS A C 1
ATOM 782 O O . LYS A 1 96 ? 10.732 5.610 -26.674 1.00 60.88 96 LYS A O 1
ATOM 787 N N . GLU A 1 97 ? 11.674 4.462 -24.988 1.00 59.16 97 GLU A N 1
ATOM 788 C CA . GLU A 1 97 ? 11.464 3.124 -25.561 1.00 59.16 97 GLU A CA 1
ATOM 789 C C . GLU A 1 97 ? 9.986 2.683 -25.474 1.00 59.16 97 GLU A C 1
ATOM 791 O O . GLU A 1 97 ? 9.501 1.980 -26.355 1.00 59.16 97 GLU A O 1
ATOM 796 N N . LEU A 1 98 ? 9.260 3.146 -24.445 1.00 53.81 98 LEU A N 1
ATOM 797 C CA . LEU A 1 98 ? 7.886 2.752 -24.074 1.00 53.81 98 LEU A CA 1
ATOM 798 C C . LEU A 1 98 ? 6.795 3.231 -25.041 1.00 53.81 98 LEU A C 1
ATOM 800 O O . LEU A 1 98 ? 5.705 2.671 -25.058 1.00 53.81 98 LEU A O 1
ATOM 804 N N . LEU A 1 99 ? 7.056 4.291 -25.812 1.00 56.16 99 LEU A N 1
ATOM 805 C CA . LEU A 1 99 ? 6.075 4.874 -26.737 1.00 56.16 99 LEU A CA 1
ATOM 806 C C . LEU A 1 99 ? 5.933 4.083 -28.046 1.00 56.16 99 LEU A C 1
ATOM 808 O O . LEU A 1 99 ? 5.161 4.479 -28.916 1.00 56.16 99 LEU A O 1
ATOM 812 N N . LYS A 1 100 ? 6.661 2.971 -28.200 1.00 60.09 100 LYS A N 1
ATOM 813 C CA . LYS A 1 100 ? 6.362 1.989 -29.241 1.00 60.09 100 LYS A CA 1
ATOM 814 C C . LYS A 1 100 ? 5.173 1.160 -28.760 1.00 60.09 100 LYS A C 1
ATOM 816 O O . LYS A 1 100 ? 5.302 0.442 -27.775 1.00 60.09 100 LYS A O 1
ATOM 821 N N . GLU A 1 101 ? 4.036 1.264 -29.447 1.00 55.06 101 GLU A N 1
ATOM 822 C CA . GLU A 1 101 ? 2.789 0.549 -29.113 1.00 55.06 101 GLU A CA 1
ATOM 823 C C . GLU A 1 101 ? 3.005 -0.962 -28.881 1.00 55.06 101 GLU A C 1
ATOM 825 O O . GLU A 1 101 ? 2.370 -1.552 -28.015 1.00 55.06 101 GLU A O 1
ATOM 830 N N . GLU A 1 102 ? 3.988 -1.562 -29.557 1.00 55.88 102 GLU A N 1
ATOM 831 C CA . GLU A 1 102 ? 4.378 -2.974 -29.428 1.00 55.88 102 GLU A CA 1
ATOM 832 C C . GLU A 1 102 ? 4.941 -3.360 -28.041 1.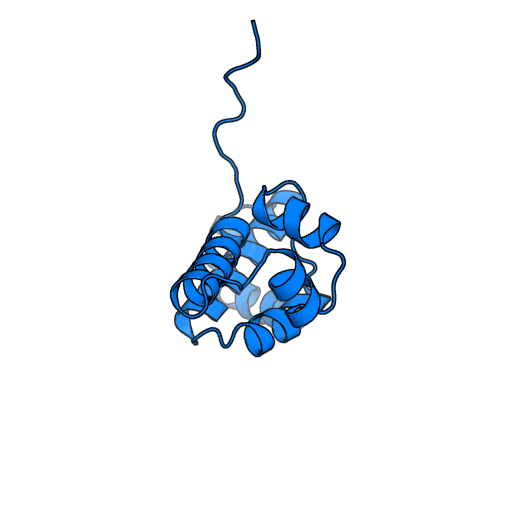00 55.88 102 GLU A C 1
ATOM 834 O O . GLU A 1 102 ? 4.806 -4.506 -27.617 1.00 55.88 102 GLU A O 1
ATOM 839 N N . LEU A 1 103 ? 5.563 -2.425 -27.311 1.00 57.34 103 LEU A N 1
ATOM 840 C CA . LEU A 1 103 ? 6.194 -2.684 -26.007 1.00 57.34 103 LEU A CA 1
ATOM 841 C C . LEU A 1 103 ? 5.193 -2.642 -24.848 1.00 57.34 103 LEU A C 1
ATOM 843 O O . LEU A 1 103 ? 5.387 -3.331 -23.850 1.00 57.34 103 LEU A O 1
ATOM 847 N N . TRP A 1 104 ? 4.124 -1.849 -24.965 1.00 57.56 104 TRP A N 1
ATOM 848 C CA . TRP A 1 104 ? 3.094 -1.776 -23.927 1.00 57.56 104 TRP A CA 1
ATOM 849 C C . TRP A 1 104 ? 2.258 -3.056 -23.869 1.00 57.56 104 TRP A C 1
ATOM 851 O O . TRP A 1 104 ? 1.978 -3.533 -22.772 1.00 57.56 104 TRP A O 1
ATOM 861 N N . GLU A 1 105 ? 1.925 -3.639 -25.021 1.00 59.12 105 GLU A N 1
ATOM 862 C CA . GLU A 1 105 ? 1.239 -4.936 -25.095 1.00 59.12 105 GLU A CA 1
ATOM 863 C C . GLU A 1 105 ? 2.132 -6.057 -24.531 1.00 59.12 105 GLU A C 1
ATOM 865 O O . GLU A 1 105 ? 1.719 -6.782 -23.631 1.00 59.12 105 GLU A O 1
ATOM 870 N N . ALA A 1 106 ? 3.408 -6.112 -24.936 1.00 58.34 106 ALA A N 1
ATOM 871 C CA . ALA A 1 106 ? 4.347 -7.137 -24.469 1.00 58.34 106 ALA A CA 1
ATOM 872 C C . ALA A 1 106 ? 4.624 -7.086 -22.952 1.00 58.34 106 ALA A C 1
ATOM 874 O O . ALA A 1 106 ? 4.681 -8.120 -22.292 1.00 58.34 106 ALA A O 1
ATOM 875 N N . VAL A 1 107 ? 4.781 -5.886 -22.380 1.00 61.12 107 VAL A N 1
ATOM 876 C CA . VAL A 1 107 ? 5.006 -5.720 -20.932 1.00 61.12 107 VAL A CA 1
ATOM 877 C C . VAL A 1 107 ? 3.714 -5.933 -20.139 1.00 61.12 107 VAL A C 1
ATOM 879 O O . VAL A 1 107 ? 3.766 -6.400 -19.003 1.00 61.12 107 VAL A O 1
ATOM 882 N N . SER A 1 108 ? 2.553 -5.610 -20.716 1.00 58.19 108 SER A N 1
ATOM 883 C CA . SER A 1 108 ? 1.261 -5.874 -20.072 1.00 58.19 108 SER A CA 1
ATOM 884 C C . SER A 1 108 ? 1.005 -7.373 -19.914 1.00 58.19 108 SER A C 1
ATOM 886 O O . SER A 1 108 ? 0.486 -7.770 -18.873 1.00 58.19 108 SER A O 1
ATOM 888 N N . ASP A 1 109 ? 1.433 -8.189 -20.880 1.00 55.78 109 ASP A N 1
ATOM 889 C CA . ASP A 1 109 ? 1.288 -9.649 -20.843 1.00 55.78 109 ASP A CA 1
ATOM 890 C C . ASP A 1 109 ? 2.278 -10.351 -19.893 1.00 55.78 109 ASP A C 1
ATOM 892 O O . ASP A 1 109 ? 1.975 -11.422 -19.378 1.00 55.78 109 ASP A O 1
ATOM 896 N N . GLU A 1 110 ? 3.451 -9.769 -19.613 1.00 54.41 110 GLU A N 1
ATOM 897 C CA . GLU A 1 110 ? 4.408 -10.328 -18.636 1.00 54.41 110 GLU A CA 1
ATOM 898 C C . GLU A 1 110 ? 4.124 -9.914 -17.179 1.00 54.41 110 GLU A C 1
ATOM 900 O O . GLU A 1 110 ? 4.635 -10.528 -16.238 1.00 54.41 110 GLU A O 1
ATOM 905 N N . VAL A 1 111 ? 3.344 -8.847 -16.972 1.00 51.03 111 VAL A N 1
ATOM 906 C CA . VAL A 1 111 ? 3.055 -8.268 -15.645 1.00 51.03 111 VAL A CA 1
ATOM 907 C C . VAL A 1 111 ? 1.683 -8.705 -15.089 1.00 51.03 111 VAL A C 1
ATOM 909 O O . VAL A 1 111 ? 1.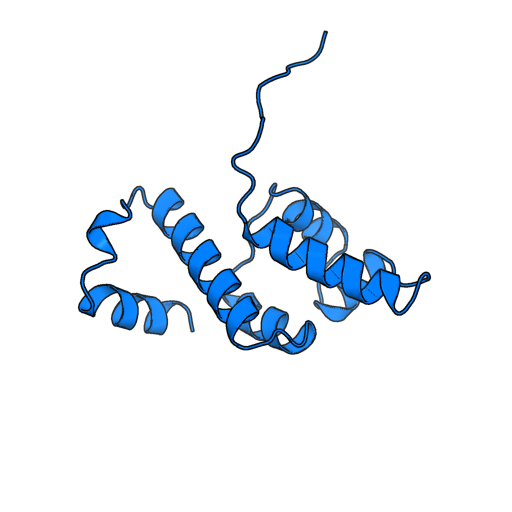415 -8.463 -13.907 1.00 51.03 111 VAL A O 1
ATOM 912 N N . ILE A 1 112 ? 0.843 -9.373 -15.891 1.00 41.09 112 ILE A N 1
ATOM 913 C CA . ILE A 1 112 ? -0.476 -9.936 -15.522 1.00 41.09 112 ILE A CA 1
ATOM 914 C C . ILE A 1 112 ? -0.389 -11.462 -15.419 1.00 41.09 112 ILE A C 1
ATOM 916 O O . ILE A 1 112 ? -0.929 -11.998 -14.422 1.00 41.09 112 ILE A O 1
#

Radius of gyration: 15.55 Å; chains: 1; bounding box: 38×29×44 Å